Protein AF-A0A1H4DZR8-F1 (afdb_monomer)

Foldseek 3Di:
DVLVVLQVVLLVVDPQEAEDEQELQCLVPPVVNVVSLVVSLVVCLVQVVVVGHYDYDYDPDQDDPVPPDPVRSVVSVVSVLVSLLVSLQVHPDAHLAEEFEEDSSLVCNCCPRFVAPDWDFPAALDVPWTWTQGDPPTPHHRHIYIYHHHPDDHSNPSNSSVVVSSD

Organism: NCBI:txid81409

Structure (mmCIF, N/CA/C/O backbone):
data_AF-A0A1H4DZR8-F1
#
_entry.id   AF-A0A1H4DZR8-F1
#
loop_
_atom_site.group_PDB
_atom_site.id
_atom_site.type_symbol
_atom_site.label_atom_id
_atom_site.label_alt_id
_atom_site.label_comp_id
_atom_site.label_asym_id
_atom_site.label_entity_id
_atom_site.label_seq_id
_atom_site.pdbx_PDB_ins_code
_atom_site.Cartn_x
_atom_site.Cartn_y
_atom_site.Cartn_z
_atom_site.occupancy
_atom_site.B_iso_or_equiv
_atom_site.auth_seq_id
_atom_site.auth_comp_id
_atom_site.auth_asym_id
_atom_site.auth_atom_id
_atom_site.pdbx_PDB_model_num
ATOM 1 N N . THR A 1 1 ? 11.081 8.107 -2.363 1.00 75.25 1 THR A N 1
ATOM 2 C CA . THR A 1 1 ? 11.853 9.145 -1.637 1.00 75.25 1 THR A CA 1
ATOM 3 C C . THR A 1 1 ? 12.579 8.526 -0.455 1.00 75.25 1 THR A C 1
ATOM 5 O O . THR A 1 1 ? 12.153 7.467 0.006 1.00 75.25 1 THR A O 1
ATOM 8 N N . GLU A 1 2 ? 13.649 9.162 0.032 1.00 83.69 2 GLU A N 1
ATOM 9 C CA . GLU A 1 2 ? 14.404 8.733 1.225 1.00 83.69 2 GLU A CA 1
ATOM 10 C C . GLU A 1 2 ? 13.514 8.670 2.473 1.00 83.69 2 GLU A C 1
ATOM 12 O O . GLU A 1 2 ? 13.446 7.643 3.136 1.00 83.69 2 GLU A O 1
ATOM 17 N N . LYS A 1 3 ? 12.704 9.708 2.706 1.00 87.38 3 LYS A N 1
ATOM 18 C CA . LYS A 1 3 ? 11.730 9.745 3.807 1.00 87.38 3 LYS A CA 1
ATOM 19 C C . LYS A 1 3 ? 10.750 8.568 3.798 1.00 87.38 3 LYS A C 1
ATOM 21 O O . LYS A 1 3 ? 10.419 8.019 4.841 1.00 87.38 3 LYS A O 1
ATOM 26 N N . THR A 1 4 ? 10.311 8.145 2.609 1.00 85.62 4 THR A N 1
ATOM 27 C CA . THR A 1 4 ? 9.466 6.949 2.483 1.00 85.62 4 THR A CA 1
ATOM 28 C C . THR A 1 4 ? 10.231 5.677 2.849 1.00 85.62 4 THR A C 1
ATOM 30 O O . THR A 1 4 ? 9.618 4.807 3.449 1.00 85.62 4 THR A O 1
ATOM 33 N N . SER A 1 5 ? 11.537 5.566 2.544 1.00 87.75 5 SER A N 1
ATOM 34 C CA . SER A 1 5 ? 12.344 4.436 3.046 1.00 87.75 5 SER A CA 1
ATOM 35 C C . SER A 1 5 ? 12.3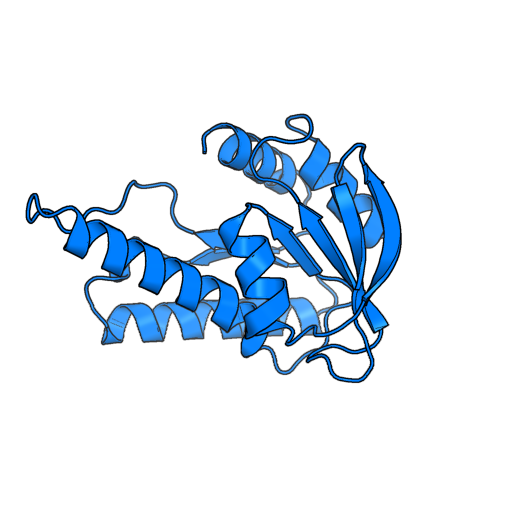27 4.415 4.563 1.00 87.75 5 SER A C 1
ATOM 37 O O . SER A 1 5 ? 11.888 3.436 5.142 1.00 87.75 5 SER A O 1
ATOM 39 N N . GLN A 1 6 ? 12.713 5.530 5.188 1.00 92.94 6 GLN A N 1
ATOM 40 C CA . GLN A 1 6 ? 12.841 5.632 6.642 1.00 92.94 6 GLN A CA 1
ATOM 41 C C . GLN A 1 6 ? 11.522 5.289 7.347 1.00 92.94 6 GLN A C 1
ATOM 43 O O . GLN A 1 6 ? 11.515 4.569 8.338 1.00 92.94 6 GLN A O 1
ATOM 48 N N . GLN A 1 7 ? 10.393 5.754 6.803 1.00 94.69 7 GLN A N 1
ATOM 49 C CA . GLN A 1 7 ? 9.070 5.450 7.348 1.00 94.69 7 GLN A CA 1
ATOM 50 C C . GLN A 1 7 ? 8.650 3.986 7.168 1.00 94.69 7 GLN A C 1
ATOM 52 O O . GLN A 1 7 ? 7.978 3.443 8.041 1.00 94.69 7 GLN A O 1
ATOM 57 N N . VAL A 1 8 ? 9.034 3.337 6.064 1.00 93.44 8 VAL A N 1
ATOM 58 C CA . VAL A 1 8 ? 8.803 1.895 5.864 1.00 93.44 8 VAL A CA 1
ATOM 59 C C . VAL A 1 8 ? 9.735 1.067 6.750 1.00 93.44 8 VAL A C 1
ATOM 61 O O . VAL A 1 8 ? 9.297 0.074 7.320 1.00 93.44 8 VAL A O 1
ATOM 64 N N . ASP A 1 9 ? 10.986 1.482 6.926 1.00 9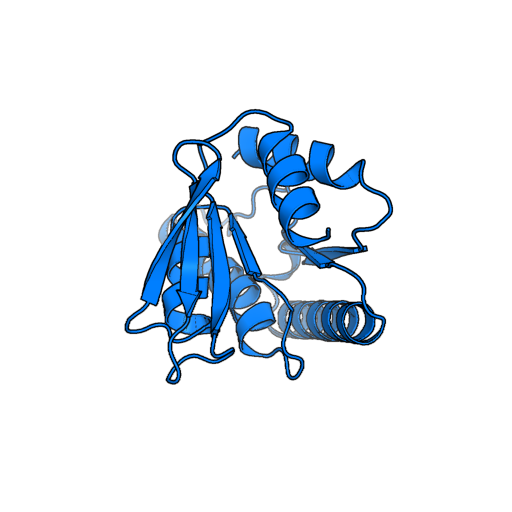4.75 9 ASP A N 1
ATOM 65 C CA . ASP A 1 9 ? 11.942 0.800 7.801 1.00 94.75 9 ASP A CA 1
ATOM 66 C C . ASP A 1 9 ? 11.495 0.874 9.267 1.00 94.75 9 ASP A C 1
ATOM 68 O O . ASP A 1 9 ? 11.484 -0.142 9.953 1.00 94.75 9 ASP A O 1
ATOM 72 N N . ALA A 1 10 ? 10.990 2.027 9.717 1.00 96.94 10 ALA A N 1
ATOM 73 C CA . ALA A 1 10 ? 10.363 2.143 11.033 1.00 96.94 10 ALA A CA 1
ATOM 74 C C . ALA A 1 10 ? 9.085 1.293 11.158 1.00 96.94 10 ALA A C 1
ATOM 76 O O . ALA A 1 10 ? 8.817 0.741 12.223 1.00 96.94 10 ALA A O 1
ATOM 77 N N . LEU A 1 11 ? 8.292 1.158 10.086 1.00 97.19 11 LEU A N 1
ATOM 78 C CA . LEU A 1 11 ? 7.114 0.281 10.065 1.00 97.19 11 LEU A CA 1
ATOM 79 C C . LEU A 1 11 ? 7.506 -1.194 10.253 1.00 97.19 11 LEU A C 1
ATOM 81 O O . LEU A 1 11 ? 6.792 -1.914 10.949 1.00 97.19 11 LEU A O 1
ATOM 85 N N . LYS A 1 12 ? 8.645 -1.629 9.689 1.00 96.31 12 LYS A N 1
ATOM 86 C CA . LYS A 1 12 ? 9.182 -3.001 9.818 1.00 96.31 12 LYS A CA 1
ATOM 87 C C . LYS A 1 12 ? 9.526 -3.405 11.247 1.00 96.31 12 LYS A C 1
ATOM 89 O O . LYS A 1 12 ? 9.599 -4.596 11.530 1.00 96.31 12 LYS A O 1
ATOM 94 N N . GLU A 1 13 ? 9.689 -2.446 12.154 1.00 96.06 13 GLU A N 1
ATOM 95 C CA . GLU A 1 13 ? 9.872 -2.731 13.579 1.00 96.06 13 GLU A CA 1
ATOM 96 C C . GLU A 1 13 ? 8.601 -3.301 14.238 1.00 96.06 13 GLU A C 1
ATOM 98 O O . GLU A 1 13 ? 8.683 -3.856 15.332 1.00 96.06 13 GLU A O 1
ATOM 103 N N . ASN A 1 14 ? 7.427 -3.188 13.599 1.00 95.75 14 ASN A N 1
ATOM 104 C CA . ASN A 1 14 ? 6.183 -3.744 14.123 1.00 95.75 14 ASN A CA 1
ATOM 105 C C . ASN A 1 14 ? 6.012 -5.224 13.703 1.00 95.75 14 ASN A C 1
ATOM 107 O O . ASN A 1 14 ? 5.767 -5.501 12.525 1.00 95.75 14 ASN A O 1
ATOM 111 N N . PRO A 1 15 ? 6.062 -6.188 14.646 1.00 94.62 15 PRO A N 1
ATOM 112 C CA . PRO A 1 15 ? 6.024 -7.620 14.331 1.00 94.62 15 PRO A CA 1
ATOM 113 C C . PRO A 1 15 ? 4.638 -8.125 13.903 1.00 94.62 15 PRO A C 1
ATOM 115 O O . PRO A 1 15 ? 4.500 -9.273 13.484 1.00 94.62 15 PRO A O 1
ATOM 118 N N . ASN A 1 16 ? 3.597 -7.296 14.025 1.00 95.06 16 ASN A N 1
ATOM 119 C CA . ASN A 1 16 ? 2.225 -7.659 13.673 1.00 95.06 16 ASN A CA 1
ATOM 120 C C . ASN A 1 16 ? 1.863 -7.308 12.222 1.00 95.06 16 ASN A C 1
ATOM 122 O O . ASN A 1 16 ? 0.718 -7.521 11.816 1.00 95.06 16 ASN A O 1
ATOM 126 N N . ILE A 1 17 ? 2.819 -6.785 11.449 1.00 97.81 17 ILE A N 1
ATOM 127 C CA . ILE A 1 17 ? 2.643 -6.429 10.041 1.00 97.81 17 ILE A CA 1
ATOM 128 C C . ILE A 1 17 ? 3.440 -7.403 9.176 1.00 97.81 17 ILE A C 1
ATOM 130 O O . ILE A 1 17 ? 4.642 -7.587 9.354 1.00 97.81 17 ILE A O 1
ATOM 134 N N . VAL A 1 18 ? 2.761 -8.026 8.216 1.00 98.12 18 VAL A N 1
ATOM 135 C CA . VAL A 1 18 ? 3.390 -8.860 7.191 1.00 98.12 18 VAL A CA 1
ATOM 136 C C . VAL A 1 18 ? 3.899 -7.958 6.074 1.00 98.12 18 VAL A C 1
ATOM 138 O O . VAL A 1 18 ? 3.161 -7.124 5.555 1.00 98.12 18 VAL A O 1
ATOM 141 N N . PHE A 1 19 ? 5.156 -8.134 5.684 1.00 97.88 19 PHE A N 1
ATOM 142 C CA . PHE A 1 19 ? 5.785 -7.347 4.629 1.00 97.88 19 PHE A CA 1
ATOM 143 C C . PHE A 1 19 ? 5.895 -8.163 3.350 1.00 97.88 19 PHE A C 1
ATOM 145 O O . PHE A 1 19 ? 6.465 -9.253 3.351 1.00 97.88 19 PHE A O 1
ATOM 152 N N . VAL A 1 20 ? 5.382 -7.605 2.258 1.00 97.94 20 VAL A N 1
ATOM 153 C CA . VAL A 1 20 ? 5.465 -8.197 0.923 1.00 97.94 20 VAL A CA 1
ATOM 154 C C . VAL A 1 20 ? 6.188 -7.203 0.025 1.00 97.94 20 VAL A C 1
ATOM 156 O O . VAL A 1 20 ? 5.693 -6.111 -0.242 1.00 97.94 20 VAL A O 1
ATOM 159 N N . GLU A 1 21 ? 7.390 -7.557 -0.413 1.00 97.12 21 GLU A N 1
ATOM 160 C CA . GLU A 1 21 ? 8.083 -6.784 -1.441 1.00 97.12 21 GLU A CA 1
ATOM 161 C C . GLU A 1 21 ? 7.570 -7.212 -2.820 1.00 97.12 21 GLU A C 1
ATOM 163 O O . GLU A 1 21 ? 7.466 -8.412 -3.079 1.00 97.12 21 GLU A O 1
ATOM 168 N N . LEU A 1 22 ? 7.237 -6.229 -3.660 1.00 97.19 22 LEU A N 1
ATOM 169 C CA . LEU A 1 22 ? 7.009 -6.367 -5.095 1.00 97.19 22 LEU A CA 1
ATOM 170 C C . LEU A 1 22 ? 8.334 -6.090 -5.809 1.00 97.19 22 LEU A C 1
ATOM 172 O O . LEU A 1 22 ? 8.813 -4.945 -5.787 1.00 97.19 22 LEU A O 1
ATOM 176 N N . ASP A 1 23 ? 8.907 -7.113 -6.444 1.00 96.12 23 ASP A N 1
ATOM 177 C CA . ASP A 1 23 ? 10.144 -6.977 -7.209 1.00 96.12 23 ASP A CA 1
ATOM 178 C C . ASP A 1 23 ? 9.924 -6.141 -8.479 1.00 96.12 23 ASP A C 1
ATOM 180 O O . ASP A 1 23 ? 9.527 -6.622 -9.543 1.00 96.12 23 ASP A O 1
ATOM 184 N N . ALA A 1 24 ? 10.198 -4.843 -8.363 1.00 94.50 24 ALA A N 1
ATOM 185 C CA . ALA A 1 24 ? 10.039 -3.893 -9.455 1.00 94.50 24 ALA A CA 1
ATOM 186 C C . ALA A 1 24 ? 11.142 -4.022 -10.516 1.00 94.50 24 ALA A C 1
ATOM 188 O O . ALA A 1 24 ? 11.011 -3.439 -11.592 1.00 94.50 24 ALA A O 1
ATOM 189 N N . THR A 1 25 ? 12.216 -4.778 -10.251 1.00 93.94 25 THR A N 1
ATOM 190 C CA . THR A 1 25 ? 13.284 -4.998 -11.240 1.00 93.94 25 THR A CA 1
ATOM 191 C C . THR A 1 25 ? 12.811 -5.844 -12.419 1.00 93.94 25 THR A C 1
ATOM 193 O O . THR A 1 25 ? 13.356 -5.728 -13.515 1.00 93.94 25 THR A O 1
ATOM 196 N N . LEU A 1 26 ? 11.742 -6.620 -12.226 1.00 94.62 26 LEU A N 1
ATOM 197 C CA . LEU A 1 26 ? 11.137 -7.458 -13.255 1.00 94.62 26 LEU A CA 1
ATOM 198 C C . LEU A 1 26 ? 10.277 -6.673 -14.252 1.00 94.62 26 LEU A C 1
ATOM 200 O O . LEU A 1 26 ? 9.864 -7.248 -15.249 1.00 94.62 26 LEU A O 1
ATOM 204 N N . VAL A 1 27 ? 10.023 -5.373 -14.039 1.00 94.00 27 VAL A N 1
ATOM 205 C CA . VAL A 1 27 ? 9.078 -4.576 -14.850 1.00 94.00 27 VAL A CA 1
ATOM 206 C C . VAL A 1 27 ? 9.356 -4.623 -16.360 1.00 94.00 27 VAL A C 1
ATOM 208 O O . VAL A 1 27 ? 8.430 -4.482 -17.157 1.00 94.00 27 VAL A O 1
ATOM 211 N N . ALA A 1 28 ? 10.605 -4.830 -16.785 1.00 90.75 28 ALA A N 1
ATOM 212 C CA . ALA A 1 28 ? 10.952 -4.935 -18.202 1.00 90.75 28 ALA A CA 1
ATOM 213 C C . ALA A 1 28 ? 10.406 -6.220 -18.858 1.00 90.75 28 ALA A C 1
ATOM 215 O O . ALA A 1 28 ? 10.026 -6.184 -20.027 1.00 90.75 28 ALA A O 1
ATOM 216 N N . ASP A 1 29 ? 10.303 -7.317 -18.104 1.00 94.12 29 ASP A N 1
ATOM 217 C CA . ASP A 1 29 ? 9.749 -8.597 -18.547 1.00 94.12 29 ASP A CA 1
ATOM 218 C C . ASP A 1 29 ? 8.278 -8.696 -18.125 1.00 94.12 29 ASP A C 1
ATOM 220 O O . ASP A 1 29 ? 7.941 -8.858 -16.954 1.00 94.12 29 ASP A O 1
ATOM 224 N N . GLU A 1 30 ? 7.373 -8.581 -19.096 1.00 92.81 30 GLU A N 1
ATOM 225 C CA . GLU A 1 30 ? 5.932 -8.594 -18.843 1.00 92.81 30 GLU A CA 1
ATOM 226 C C . GLU A 1 30 ? 5.447 -9.887 -18.173 1.00 92.81 30 GLU A C 1
ATOM 228 O O . GLU A 1 30 ? 4.625 -9.826 -17.256 1.00 92.81 30 GLU A O 1
ATOM 233 N N . ALA A 1 31 ? 5.968 -11.046 -18.586 1.00 96.88 31 ALA A N 1
ATOM 234 C CA . ALA A 1 31 ? 5.538 -12.330 -18.048 1.00 96.88 31 ALA A CA 1
ATOM 235 C C . ALA A 1 31 ? 6.054 -12.526 -16.618 1.00 96.88 31 ALA A C 1
ATOM 237 O O . ALA A 1 31 ? 5.283 -12.914 -15.736 1.00 96.88 31 ALA A O 1
ATOM 238 N N . ALA A 1 32 ? 7.330 -12.213 -16.374 1.00 97.44 32 ALA A N 1
ATOM 239 C CA . ALA A 1 32 ? 7.919 -12.302 -15.040 1.00 97.44 32 ALA A CA 1
ATOM 240 C C . ALA A 1 32 ? 7.266 -11.307 -14.070 1.00 97.44 32 ALA A C 1
ATOM 242 O O . ALA A 1 32 ? 6.915 -11.672 -12.948 1.00 97.44 32 ALA A O 1
ATOM 243 N N . PHE A 1 33 ? 7.023 -10.069 -14.511 1.00 97.19 33 PHE A N 1
ATOM 244 C CA . PHE A 1 33 ? 6.378 -9.059 -13.676 1.00 97.19 33 PHE A CA 1
ATOM 245 C C . PHE A 1 33 ? 4.929 -9.424 -13.343 1.00 97.19 33 PHE A C 1
ATOM 247 O O . PHE A 1 33 ? 4.496 -9.257 -12.205 1.00 97.19 33 PHE A O 1
ATOM 254 N N . ALA A 1 34 ? 4.176 -9.985 -14.295 1.00 97.44 34 ALA A N 1
ATOM 255 C CA . ALA A 1 34 ? 2.817 -10.457 -14.035 1.00 97.44 34 ALA A CA 1
ATOM 256 C C . ALA A 1 34 ? 2.783 -11.607 -13.011 1.00 97.44 34 ALA A C 1
ATOM 258 O O . ALA A 1 34 ? 1.906 -11.630 -12.143 1.00 97.44 34 ALA A O 1
ATOM 259 N N . GLN A 1 35 ? 3.737 -12.542 -13.083 1.00 98.31 35 GLN A N 1
ATOM 260 C CA . GLN A 1 35 ? 3.881 -13.608 -12.084 1.00 98.31 35 GLN A CA 1
ATOM 261 C C . GLN A 1 35 ? 4.199 -13.042 -10.700 1.00 98.31 35 GLN A C 1
ATOM 263 O O . GLN A 1 35 ? 3.597 -13.465 -9.715 1.00 98.31 35 GLN A O 1
ATOM 268 N N . GLU A 1 36 ? 5.080 -12.048 -10.631 1.00 98.38 36 GLU A N 1
ATOM 269 C CA . GLU A 1 36 ? 5.448 -11.390 -9.380 1.00 98.38 36 GLU A CA 1
ATOM 270 C C . GLU A 1 36 ? 4.267 -10.641 -8.744 1.00 98.38 36 GLU A C 1
ATOM 272 O O . GLU A 1 36 ? 3.999 -10.797 -7.553 1.00 98.38 36 GLU A O 1
ATOM 277 N N . VAL A 1 37 ? 3.473 -9.918 -9.542 1.00 98.25 37 VAL A N 1
ATOM 278 C CA . VAL A 1 37 ? 2.231 -9.288 -9.060 1.00 98.25 37 VAL A CA 1
ATOM 279 C C . VAL A 1 37 ? 1.251 -10.337 -8.522 1.00 98.25 37 VAL A C 1
ATOM 281 O O . VAL A 1 37 ? 0.633 -10.117 -7.482 1.00 98.25 37 VAL A O 1
ATOM 284 N N . ASN A 1 38 ? 1.112 -11.488 -9.188 1.00 98.44 38 ASN A N 1
ATOM 285 C CA . ASN A 1 38 ? 0.241 -12.567 -8.708 1.00 98.44 38 ASN A CA 1
ATOM 286 C C . ASN A 1 38 ? 0.746 -13.175 -7.395 1.00 98.44 38 ASN A C 1
ATOM 288 O O . ASN A 1 38 ? -0.050 -13.375 -6.481 1.00 98.44 38 ASN A O 1
ATOM 292 N N . ARG A 1 39 ? 2.059 -13.392 -7.262 1.00 98.56 39 ARG A N 1
ATOM 293 C CA . ARG A 1 39 ? 2.675 -13.854 -6.011 1.00 98.56 39 ARG A CA 1
ATOM 294 C C . ARG A 1 39 ? 2.395 -12.879 -4.866 1.00 98.56 39 ARG A C 1
ATOM 296 O O . ARG A 1 39 ? 2.016 -13.306 -3.777 1.00 98.56 39 ARG A O 1
ATOM 303 N N . CYS A 1 40 ? 2.567 -11.576 -5.100 1.00 98.62 40 CYS A N 1
ATOM 304 C CA . CYS A 1 40 ? 2.262 -10.552 -4.102 1.00 98.62 40 CYS A CA 1
ATOM 305 C C . CYS A 1 40 ? 0.782 -10.570 -3.701 1.00 98.62 40 CYS A C 1
ATOM 307 O O . CYS A 1 40 ? 0.502 -10.552 -2.504 1.00 98.62 40 CYS A O 1
ATOM 309 N N . LEU A 1 41 ? -0.129 -10.667 -4.678 1.00 98.56 41 LEU A N 1
ATOM 310 C CA . LEU A 1 41 ? -1.578 -10.750 -4.461 1.00 98.56 41 LEU A CA 1
ATOM 311 C C . LEU A 1 41 ? -1.964 -11.971 -3.605 1.00 98.56 41 LEU A C 1
ATOM 313 O O . LEU A 1 41 ? -2.731 -11.862 -2.651 1.00 98.56 41 LEU A O 1
ATOM 317 N N . GLU A 1 42 ? -1.411 -13.145 -3.906 1.00 98.44 42 GLU A N 1
ATOM 318 C CA . GLU A 1 42 ? -1.679 -14.365 -3.133 1.00 98.44 42 GLU A CA 1
ATOM 319 C C . GLU A 1 42 ? -1.215 -14.234 -1.674 1.00 98.44 42 GLU A C 1
ATOM 321 O O . GLU A 1 42 ? -1.932 -14.630 -0.751 1.00 98.44 42 GLU A O 1
ATOM 326 N N . LEU A 1 43 ? -0.038 -13.638 -1.454 1.00 98.50 43 LEU A N 1
ATOM 327 C CA . LEU A 1 43 ? 0.511 -13.420 -0.115 1.00 98.50 43 LEU A CA 1
ATOM 328 C C . LEU A 1 43 ? -0.287 -12.393 0.691 1.00 98.50 43 LEU A C 1
ATOM 330 O O . LEU A 1 43 ? -0.559 -12.636 1.871 1.00 98.50 43 LEU A O 1
ATOM 334 N N . GLU A 1 44 ? -0.668 -11.265 0.083 1.00 97.69 44 GLU A N 1
ATOM 335 C CA . GLU A 1 44 ? -1.478 -10.260 0.778 1.00 97.69 44 GLU A CA 1
ATOM 336 C C . GLU A 1 44 ? -2.853 -10.820 1.144 1.00 97.69 44 GLU A C 1
ATOM 338 O O . GLU A 1 44 ? -3.289 -10.668 2.285 1.00 97.69 44 GLU A O 1
ATOM 343 N N . GLU A 1 45 ? -3.507 -11.558 0.241 1.00 98.19 45 GLU A N 1
ATOM 344 C CA . GLU A 1 45 ? -4.808 -12.139 0.545 1.00 98.19 45 GLU A CA 1
ATOM 345 C C . GLU A 1 45 ? -4.722 -13.202 1.641 1.00 98.19 45 GLU A C 1
ATOM 347 O O . GLU A 1 45 ? -5.572 -13.236 2.533 1.00 98.19 45 GLU A O 1
ATOM 352 N N . ALA A 1 46 ? -3.714 -14.079 1.593 1.00 98.31 46 ALA A N 1
ATOM 353 C CA . ALA A 1 46 ? -3.521 -15.106 2.613 1.00 98.31 46 ALA A CA 1
ATOM 354 C C . ALA A 1 46 ? -3.335 -14.485 4.006 1.00 98.31 46 ALA A C 1
ATOM 356 O O . ALA A 1 46 ? -3.958 -14.930 4.973 1.00 98.31 46 ALA A O 1
ATOM 357 N N . ALA A 1 47 ? -2.532 -13.423 4.108 1.00 98.00 47 ALA A N 1
ATOM 358 C CA . ALA A 1 47 ? -2.295 -12.727 5.366 1.00 98.00 47 ALA A CA 1
ATOM 359 C C . ALA A 1 47 ? -3.536 -11.962 5.863 1.00 98.00 47 ALA A C 1
ATOM 361 O O . ALA A 1 47 ? -3.875 -12.068 7.044 1.00 98.00 47 ALA A O 1
ATOM 362 N N . ILE A 1 48 ? -4.270 -11.274 4.978 1.00 97.69 48 ILE A N 1
ATOM 363 C CA . ILE A 1 48 ? -5.518 -10.586 5.348 1.00 97.69 48 ILE A CA 1
ATOM 364 C C . ILE A 1 48 ? -6.565 -11.595 5.849 1.00 97.69 48 ILE A C 1
ATOM 366 O O . ILE A 1 48 ? -7.182 -11.366 6.889 1.00 97.69 48 ILE A O 1
ATOM 370 N N . ARG A 1 49 ? -6.729 -12.753 5.184 1.00 97.75 49 ARG A N 1
ATOM 371 C CA . ARG A 1 49 ? -7.639 -13.827 5.648 1.00 97.75 49 ARG A CA 1
ATOM 372 C C . ARG A 1 49 ? -7.245 -14.388 7.013 1.00 97.75 49 ARG A C 1
ATOM 374 O O . ARG A 1 49 ? -8.117 -14.794 7.775 1.00 97.75 49 ARG A O 1
ATOM 381 N N . ALA A 1 50 ? -5.953 -14.387 7.333 1.00 97.06 50 ALA A N 1
ATOM 382 C CA . ALA A 1 50 ? -5.436 -14.782 8.640 1.00 97.06 50 ALA A CA 1
ATOM 383 C C . ALA A 1 50 ? -5.577 -13.684 9.718 1.00 97.06 50 ALA A C 1
ATOM 385 O O . ALA A 1 50 ? -5.057 -13.846 10.824 1.00 97.06 50 ALA A O 1
ATOM 386 N N . GLY A 1 51 ? -6.248 -12.565 9.414 1.00 95.94 51 GLY A N 1
ATOM 387 C CA . GLY A 1 51 ? -6.445 -11.451 10.343 1.00 95.94 51 GLY A CA 1
ATOM 388 C C . GLY A 1 51 ? -5.179 -10.629 10.588 1.00 95.94 51 GLY A C 1
ATOM 389 O O . GLY A 1 51 ? -5.025 -10.049 11.662 1.00 95.94 51 GLY A O 1
ATOM 390 N N . LYS A 1 52 ? -4.239 -10.614 9.635 1.00 97.06 52 LYS A N 1
ATOM 391 C CA . LYS A 1 52 ? -2.991 -9.844 9.723 1.00 97.06 52 LYS A CA 1
ATOM 392 C C . LYS A 1 52 ? -3.049 -8.589 8.860 1.00 97.06 52 LYS A C 1
ATOM 394 O O . LYS A 1 52 ? -3.613 -8.592 7.769 1.00 97.06 52 LYS A O 1
ATOM 399 N N . THR A 1 53 ? -2.390 -7.535 9.331 1.00 98.06 53 THR A N 1
ATOM 400 C CA . THR A 1 53 ? -2.102 -6.345 8.524 1.00 98.06 53 THR A CA 1
ATOM 401 C C . THR A 1 53 ? -0.966 -6.652 7.554 1.00 98.06 53 THR A C 1
ATOM 403 O O . THR A 1 53 ? 0.018 -7.287 7.937 1.00 98.06 53 THR A O 1
ATOM 406 N N . VAL A 1 54 ? -1.075 -6.175 6.314 1.00 98.12 54 VAL A N 1
ATOM 407 C CA . VAL A 1 54 ? -0.059 -6.361 5.270 1.00 98.12 54 VAL A CA 1
ATOM 408 C C . VAL A 1 54 ? 0.436 -5.007 4.779 1.00 98.12 54 VAL A C 1
ATOM 410 O O . VAL A 1 54 ? -0.358 -4.099 4.540 1.00 98.12 54 VAL A O 1
ATOM 413 N N . CYS A 1 55 ? 1.748 -4.875 4.604 1.00 97.88 55 CYS A N 1
ATOM 414 C CA . CYS A 1 55 ? 2.373 -3.760 3.910 1.00 97.88 55 CYS A CA 1
ATOM 415 C C . CYS A 1 55 ? 3.044 -4.272 2.634 1.00 97.88 55 CYS A C 1
ATOM 417 O O . CYS A 1 55 ? 4.028 -5.015 2.697 1.00 97.88 55 CYS A O 1
ATOM 419 N N . VAL A 1 56 ? 2.521 -3.845 1.483 1.00 97.00 56 VAL A N 1
ATOM 420 C CA . VAL A 1 56 ? 3.156 -4.078 0.185 1.00 97.00 56 VAL A CA 1
ATOM 421 C C . VAL A 1 56 ? 3.996 -2.866 -0.203 1.00 97.00 56 VAL A C 1
ATOM 423 O O . VAL A 1 56 ? 3.538 -1.725 -0.105 1.00 97.00 56 VAL A O 1
ATOM 426 N N . TYR A 1 57 ? 5.231 -3.099 -0.638 1.00 94.81 57 TYR A N 1
ATOM 427 C CA . TYR A 1 57 ? 6.151 -2.049 -1.073 1.00 94.81 57 TYR A CA 1
ATOM 428 C C . TYR A 1 57 ? 6.996 -2.521 -2.254 1.00 94.81 57 TYR A C 1
ATOM 430 O O . TYR A 1 57 ? 7.218 -3.711 -2.433 1.00 94.81 57 TYR A O 1
ATOM 438 N N . THR A 1 58 ? 7.472 -1.587 -3.073 1.00 93.50 58 THR A N 1
ATOM 439 C CA . THR A 1 58 ? 8.328 -1.904 -4.222 1.00 93.50 58 THR A CA 1
ATOM 440 C C . THR A 1 58 ? 9.796 -1.977 -3.824 1.00 93.50 58 THR A C 1
ATOM 442 O O . THR A 1 58 ? 10.224 -1.317 -2.867 1.00 93.50 58 THR A O 1
ATOM 445 N N . THR A 1 59 ? 10.594 -2.660 -4.644 1.00 91.12 59 THR A N 1
ATOM 446 C CA . THR A 1 59 ? 12.059 -2.617 -4.568 1.00 91.12 59 THR A CA 1
ATOM 447 C C . THR A 1 59 ? 12.596 -1.191 -4.493 1.00 91.12 59 THR A C 1
ATOM 449 O O . THR A 1 59 ? 12.091 -0.266 -5.134 1.00 91.12 59 THR A O 1
ATOM 452 N N . ARG A 1 60 ? 13.647 -0.999 -3.689 1.00 82.12 60 ARG A N 1
ATOM 453 C CA . ARG A 1 60 ? 14.264 0.318 -3.447 1.00 82.12 60 ARG A CA 1
ATOM 454 C C . ARG A 1 60 ? 15.264 0.758 -4.515 1.00 82.12 60 ARG A C 1
ATOM 456 O O . ARG A 1 60 ? 15.706 1.906 -4.474 1.00 82.12 60 ARG A O 1
ATOM 463 N N . LYS A 1 61 ? 15.625 -0.127 -5.445 1.00 79.00 61 LYS A N 1
ATOM 464 C CA . LYS A 1 61 ? 16.529 0.176 -6.557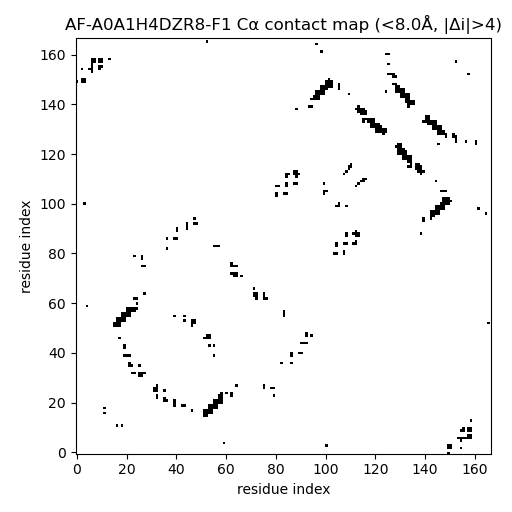 1.00 79.00 61 LYS A CA 1
ATOM 465 C C . LYS A 1 61 ? 15.841 1.145 -7.521 1.00 79.00 61 LYS A C 1
ATOM 467 O O . LYS A 1 61 ? 14.675 0.957 -7.854 1.00 79.00 61 LYS A O 1
ATOM 472 N N . LEU A 1 62 ? 16.564 2.174 -7.961 1.00 77.88 62 LEU A N 1
ATOM 473 C CA . LEU A 1 62 ? 16.097 3.023 -9.054 1.00 77.88 62 LEU A CA 1
ATOM 474 C C . LEU A 1 62 ? 15.995 2.161 -10.316 1.00 77.88 62 LEU A C 1
ATOM 476 O O . LEU A 1 62 ? 16.979 1.528 -10.699 1.00 77.88 62 LEU A O 1
ATOM 480 N N . ILE A 1 63 ? 14.807 2.117 -10.911 1.00 82.75 63 ILE A N 1
ATOM 481 C CA . ILE A 1 63 ? 14.553 1.383 -12.147 1.00 82.75 63 ILE A CA 1
ATOM 482 C C . ILE A 1 63 ? 14.545 2.387 -13.294 1.00 82.75 63 ILE A C 1
ATOM 484 O O . ILE A 1 63 ? 13.745 3.322 -13.288 1.00 82.75 63 ILE A O 1
ATOM 488 N N . THR A 1 64 ? 15.448 2.183 -14.243 1.00 79.75 64 THR A N 1
ATOM 489 C CA . THR A 1 64 ? 15.572 2.938 -15.490 1.00 79.75 64 THR A CA 1
ATOM 490 C C . THR A 1 64 ? 15.436 1.973 -16.659 1.00 79.75 64 THR A C 1
ATOM 492 O O . THR A 1 64 ? 15.713 0.782 -16.525 1.00 79.75 64 THR A O 1
ATOM 495 N N . ALA A 1 65 ? 14.993 2.475 -17.805 1.00 79.94 65 ALA A N 1
ATOM 496 C CA . ALA A 1 65 ? 14.918 1.705 -19.041 1.00 79.94 65 ALA A CA 1
ATOM 497 C C . ALA A 1 65 ? 16.299 1.482 -19.678 1.00 79.94 65 ALA A C 1
ATOM 499 O O . ALA A 1 65 ? 16.418 0.715 -20.628 1.00 79.94 65 ALA A O 1
ATOM 500 N N . ASP A 1 66 ? 17.333 2.163 -19.171 1.00 80.19 66 ASP A N 1
ATOM 501 C CA . ASP A 1 66 ? 18.711 2.137 -19.672 1.00 80.19 66 ASP A CA 1
ATOM 502 C C . ASP A 1 66 ? 18.836 2.525 -21.164 1.00 80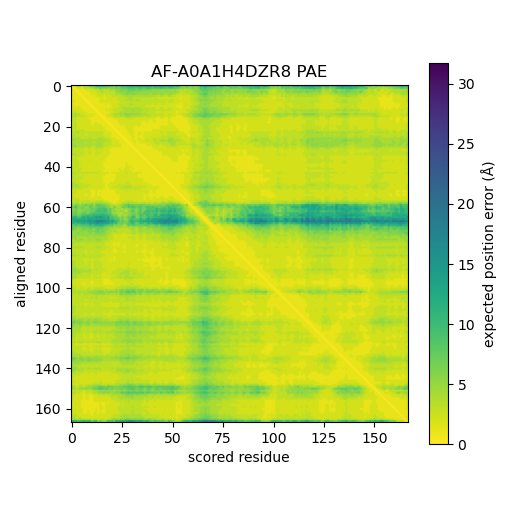.19 66 ASP A C 1
ATOM 504 O O . ASP A 1 66 ? 19.861 2.285 -21.800 1.00 80.19 66 ASP A O 1
ATOM 508 N N . THR A 1 67 ? 17.813 3.190 -21.717 1.00 77.88 67 THR A N 1
ATOM 509 C CA . THR A 1 67 ? 17.771 3.702 -23.099 1.00 77.88 67 THR A CA 1
ATOM 510 C C . THR A 1 67 ? 18.258 5.148 -23.216 1.00 77.88 67 THR A C 1
ATOM 512 O O . THR A 1 67 ? 18.573 5.614 -24.309 1.00 77.88 67 THR A O 1
ATOM 515 N N . GLY A 1 68 ? 18.332 5.871 -22.092 1.00 78.06 68 GLY A N 1
ATOM 516 C CA . GLY A 1 68 ? 18.578 7.316 -22.061 1.00 78.06 68 GLY A CA 1
ATOM 517 C C . GLY A 1 68 ? 17.357 8.163 -22.442 1.00 78.06 68 GLY A C 1
ATOM 518 O O . GLY A 1 68 ? 17.449 9.393 -22.417 1.00 78.06 68 GLY A O 1
ATOM 519 N N . ASP A 1 69 ? 16.223 7.527 -22.759 1.00 86.38 69 ASP A N 1
ATOM 520 C CA . ASP A 1 69 ? 14.957 8.187 -23.059 1.00 86.38 69 ASP A CA 1
ATOM 521 C C . ASP A 1 69 ? 14.103 8.338 -21.791 1.00 86.38 69 ASP A C 1
ATOM 523 O O . ASP A 1 69 ? 13.773 7.376 -21.096 1.00 86.38 69 ASP A O 1
ATOM 527 N N . LYS A 1 70 ? 13.702 9.579 -21.504 1.00 86.38 70 LYS A N 1
ATOM 528 C CA . LYS A 1 70 ? 12.837 9.898 -20.363 1.00 86.38 70 LYS A CA 1
ATOM 529 C C . LYS A 1 70 ? 11.423 9.343 -20.527 1.00 86.38 70 LYS A C 1
ATOM 531 O O . LYS A 1 70 ? 10.740 9.149 -19.522 1.00 86.38 70 LYS A O 1
ATOM 536 N N . GLU A 1 71 ? 10.962 9.136 -21.759 1.00 88.19 71 GLU A N 1
ATOM 537 C CA . GLU A 1 71 ? 9.638 8.574 -22.022 1.00 88.19 71 GLU A CA 1
ATOM 538 C C . GLU A 1 71 ? 9.575 7.095 -21.619 1.00 88.19 71 GLU A C 1
ATOM 540 O O . GLU A 1 71 ? 8.602 6.670 -20.992 1.00 88.19 71 GLU A O 1
ATOM 545 N N . ASP A 1 72 ? 10.640 6.333 -21.871 1.00 86.62 72 ASP A N 1
ATOM 546 C CA . ASP A 1 72 ? 10.726 4.929 -21.461 1.00 86.62 72 ASP A CA 1
ATOM 547 C C . ASP A 1 72 ? 10.777 4.781 -19.932 1.00 86.62 72 ASP A C 1
ATOM 549 O O . ASP A 1 72 ? 10.037 3.973 -19.360 1.00 86.62 72 ASP A O 1
ATOM 553 N N . ASP A 1 73 ? 11.571 5.610 -19.246 1.00 86.06 73 ASP A N 1
ATOM 554 C CA . ASP A 1 73 ? 11.620 5.654 -17.775 1.00 86.06 73 ASP A CA 1
ATOM 555 C C . ASP A 1 73 ? 10.245 5.979 -17.165 1.00 86.06 73 ASP A C 1
ATOM 557 O O . ASP A 1 73 ? 9.818 5.388 -16.160 1.00 86.06 73 ASP A O 1
ATOM 561 N N . LEU A 1 74 ? 9.516 6.911 -17.789 1.00 87.19 74 LEU A N 1
ATOM 562 C CA . LEU A 1 74 ? 8.159 7.256 -17.382 1.00 87.19 74 LEU A CA 1
ATOM 563 C C . LEU A 1 74 ? 7.204 6.076 -17.591 1.00 87.19 74 LEU A C 1
ATOM 565 O O . LEU A 1 74 ? 6.416 5.771 -16.694 1.00 87.19 74 LEU A O 1
ATOM 569 N N . ARG A 1 75 ? 7.291 5.374 -18.728 1.00 89.69 75 ARG A N 1
ATOM 570 C CA . ARG A 1 75 ? 6.474 4.180 -18.999 1.00 89.69 75 ARG A CA 1
ATOM 571 C C . ARG A 1 75 ? 6.709 3.080 -17.968 1.00 89.69 75 ARG A C 1
ATOM 573 O O . ARG A 1 75 ? 5.737 2.486 -17.502 1.00 89.69 75 ARG A O 1
ATOM 580 N N . LEU A 1 76 ? 7.958 2.821 -17.578 1.00 89.88 76 LEU A N 1
ATOM 581 C CA . LEU A 1 76 ? 8.261 1.856 -16.513 1.00 89.88 76 LEU A CA 1
ATOM 582 C C . LEU A 1 76 ? 7.668 2.294 -15.171 1.00 89.88 76 LEU A C 1
ATOM 584 O O . LEU A 1 76 ? 7.025 1.496 -14.491 1.00 89.88 76 LEU A O 1
ATOM 588 N N . SER A 1 77 ? 7.809 3.574 -14.824 1.00 87.75 77 SER A N 1
ATOM 589 C CA . SER A 1 77 ? 7.248 4.132 -13.588 1.00 87.75 77 SER A CA 1
ATOM 590 C C . SER A 1 77 ? 5.722 4.002 -13.529 1.00 87.75 77 SER A C 1
ATOM 592 O O . SER A 1 77 ? 5.171 3.636 -12.489 1.00 87.75 77 SER A O 1
ATOM 594 N N . VAL A 1 78 ? 5.034 4.246 -14.651 1.00 90.50 78 VAL A N 1
ATOM 595 C CA . VAL A 1 78 ? 3.580 4.050 -14.774 1.00 90.50 78 VAL A CA 1
ATOM 596 C C . VAL A 1 78 ? 3.214 2.576 -14.609 1.00 90.50 78 VAL A C 1
ATOM 598 O O . VAL A 1 78 ? 2.331 2.274 -13.813 1.00 90.50 78 VAL A O 1
ATOM 601 N N . ARG A 1 79 ? 3.936 1.650 -15.258 1.00 93.00 79 ARG A N 1
ATOM 602 C CA . ARG A 1 79 ? 3.700 0.200 -15.110 1.00 93.00 79 ARG A CA 1
ATOM 603 C C . ARG A 1 79 ? 3.856 -0.274 -13.665 1.00 93.00 79 ARG A C 1
ATOM 605 O O . ARG A 1 79 ? 3.058 -1.086 -13.206 1.00 93.00 79 ARG A O 1
ATOM 612 N N . ILE A 1 80 ? 4.844 0.246 -12.935 1.00 92.75 80 ILE A N 1
ATOM 613 C CA . ILE A 1 80 ? 5.032 -0.065 -11.510 1.00 92.75 80 ILE A CA 1
ATOM 614 C C . ILE A 1 80 ? 3.873 0.500 -10.677 1.00 92.75 80 ILE A C 1
ATOM 616 O O . ILE A 1 80 ? 3.337 -0.205 -9.824 1.00 92.75 80 ILE A O 1
ATOM 620 N N . SER A 1 81 ? 3.453 1.745 -10.931 1.00 91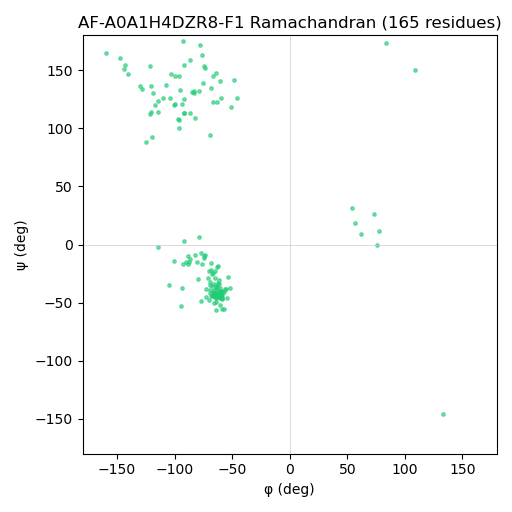.25 81 SER A N 1
ATOM 621 C CA . SER A 1 81 ? 2.299 2.354 -10.246 1.00 91.25 81 SER A CA 1
ATOM 622 C C . SER A 1 81 ? 1.017 1.554 -10.486 1.00 91.25 81 SER A C 1
ATOM 624 O O . SER A 1 81 ? 0.286 1.247 -9.541 1.00 91.25 81 SER A O 1
ATOM 626 N N . ASP A 1 82 ? 0.783 1.152 -11.737 1.00 94.44 82 ASP A N 1
ATOM 627 C CA . ASP A 1 82 ? -0.367 0.347 -12.134 1.00 94.44 82 ASP A CA 1
ATOM 628 C C . ASP A 1 82 ? -0.333 -1.045 -11.487 1.00 94.44 82 ASP A C 1
ATOM 630 O O . ASP A 1 82 ? -1.371 -1.536 -11.045 1.00 94.44 82 ASP A O 1
ATOM 634 N N . ALA A 1 83 ? 0.846 -1.657 -11.345 1.00 95.44 83 ALA A N 1
ATOM 635 C CA . ALA A 1 83 ? 0.997 -2.912 -10.616 1.00 95.44 83 ALA A CA 1
ATOM 636 C C . ALA A 1 83 ? 0.644 -2.758 -9.130 1.00 95.44 83 ALA A C 1
ATOM 638 O O . ALA A 1 83 ? -0.181 -3.520 -8.624 1.00 95.44 83 ALA A O 1
ATOM 639 N N . VAL A 1 84 ? 1.188 -1.743 -8.448 1.00 94.19 84 VAL A N 1
ATOM 640 C CA . VAL A 1 84 ? 0.919 -1.490 -7.020 1.00 94.19 84 VAL A CA 1
ATOM 641 C C . VAL A 1 84 ? -0.5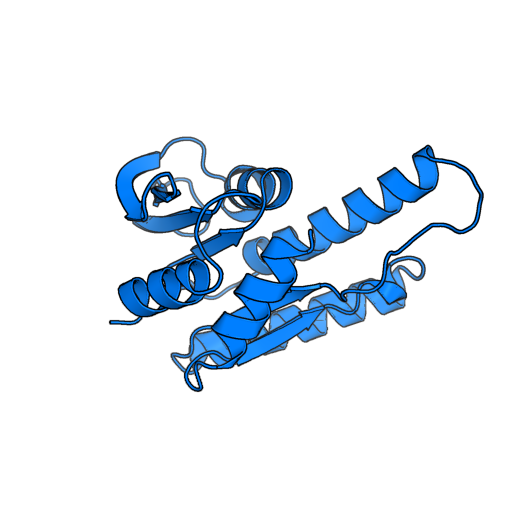64 -1.230 -6.763 1.00 94.19 84 VAL A C 1
ATOM 643 O O . VAL A 1 84 ? -1.134 -1.818 -5.846 1.00 94.19 84 VAL A O 1
ATOM 646 N N . GLN A 1 85 ? -1.221 -0.388 -7.569 1.00 95.00 85 GLN A N 1
ATOM 647 C CA . GLN A 1 85 ? -2.663 -0.171 -7.404 1.00 95.00 85 GLN A CA 1
ATOM 648 C C . GLN A 1 85 ? -3.460 -1.443 -7.722 1.00 95.00 85 GLN A C 1
ATOM 650 O O . GLN A 1 85 ? -4.460 -1.710 -7.055 1.00 95.00 85 GLN A O 1
ATOM 655 N N . SER A 1 86 ? -3.005 -2.259 -8.686 1.00 97.06 86 SER A N 1
ATOM 656 C CA . SER A 1 86 ? -3.718 -3.478 -9.072 1.00 97.06 86 SER A CA 1
ATOM 657 C C . SER A 1 86 ? -3.764 -4.508 -7.952 1.00 97.06 86 SER A C 1
ATOM 659 O O . SER A 1 86 ? -4.745 -5.235 -7.887 1.00 97.06 86 SER A O 1
ATOM 661 N N . LEU A 1 87 ? -2.772 -4.543 -7.055 1.00 97.69 87 LEU A N 1
ATOM 662 C CA . LEU A 1 87 ? -2.799 -5.402 -5.868 1.00 97.69 87 LEU A CA 1
ATOM 663 C C . LEU A 1 87 ? -4.047 -5.090 -5.034 1.00 97.69 87 LEU A C 1
ATOM 665 O O . LEU A 1 87 ? -4.957 -5.910 -4.932 1.00 97.69 87 LEU A O 1
ATOM 669 N N . VAL A 1 88 ? -4.216 -3.820 -4.647 1.00 97.25 88 VAL A N 1
ATOM 670 C CA . VAL A 1 88 ? -5.421 -3.353 -3.942 1.00 97.25 88 VAL A CA 1
ATOM 671 C C . VAL A 1 88 ? -6.691 -3.577 -4.767 1.00 97.25 88 VAL A C 1
ATOM 673 O O . VAL A 1 88 ? -7.709 -4.004 -4.228 1.00 97.25 88 VAL A O 1
ATOM 676 N N . GLY A 1 89 ? -6.654 -3.297 -6.072 1.00 97.25 89 GLY A N 1
ATOM 677 C CA . GLY A 1 89 ? -7.804 -3.405 -6.973 1.00 97.25 89 GLY A CA 1
ATOM 678 C C . GLY A 1 89 ? -8.250 -4.843 -7.258 1.00 97.25 89 GLY A C 1
ATOM 679 O O . GLY A 1 89 ? -9.418 -5.068 -7.584 1.00 97.25 89 GLY A O 1
ATOM 680 N N . ARG A 1 90 ? -7.360 -5.828 -7.101 1.00 97.94 90 ARG A N 1
ATOM 681 C CA . ARG A 1 90 ? -7.611 -7.250 -7.387 1.00 97.94 90 ARG A CA 1
ATOM 682 C C . ARG A 1 90 ? -7.905 -8.082 -6.146 1.00 97.94 90 ARG A C 1
ATOM 684 O O . ARG A 1 90 ? -8.453 -9.167 -6.310 1.00 97.94 90 ARG A O 1
ATOM 691 N N . LEU A 1 91 ? -7.639 -7.563 -4.946 1.00 97.94 91 LEU A N 1
ATOM 692 C CA . LEU A 1 91 ? -8.061 -8.178 -3.685 1.00 97.94 91 LEU A CA 1
ATOM 693 C C . LEU A 1 91 ? -9.533 -8.624 -3.742 1.00 97.94 91 LEU A C 1
ATOM 695 O O . LEU A 1 91 ? -10.434 -7.828 -4.039 1.00 97.94 91 LEU A O 1
ATOM 699 N N . SER A 1 92 ? -9.771 -9.896 -3.433 1.00 96.94 92 SER A N 1
ATOM 700 C CA . SER A 1 92 ? -11.107 -10.475 -3.238 1.00 96.94 92 SER A CA 1
ATOM 701 C C . SER A 1 92 ? -11.599 -10.348 -1.794 1.00 96.94 92 SER A C 1
ATOM 703 O O . SER A 1 92 ? -12.791 -10.482 -1.523 1.00 96.94 92 SER A O 1
ATOM 705 N N . VAL A 1 93 ? -10.684 -10.077 -0.864 1.00 96.50 93 VAL A N 1
ATOM 706 C CA . VAL A 1 93 ? -10.962 -9.872 0.558 1.00 96.50 93 VAL A CA 1
ATOM 707 C C . VAL A 1 93 ? -11.084 -8.391 0.876 1.00 96.50 93 VAL A C 1
ATOM 709 O O . VAL A 1 93 ? -10.387 -7.563 0.293 1.00 96.50 93 VAL A O 1
ATOM 712 N N . VAL A 1 94 ? -11.971 -8.058 1.810 1.00 96.19 94 VAL A N 1
ATOM 713 C CA . VAL A 1 94 ? -12.174 -6.678 2.259 1.00 96.19 94 VAL A CA 1
ATOM 714 C C . VAL A 1 94 ? -11.262 -6.419 3.461 1.00 96.19 94 VAL A C 1
ATOM 716 O O . VAL A 1 94 ? -11.471 -7.040 4.505 1.00 96.19 94 VAL A O 1
ATOM 719 N N . PRO A 1 95 ? -10.251 -5.539 3.350 1.00 97.12 95 PRO A N 1
ATOM 720 C CA . PRO A 1 95 ? -9.434 -5.161 4.494 1.00 97.12 95 PRO A CA 1
ATOM 721 C C . PRO A 1 95 ? -10.206 -4.217 5.430 1.00 97.12 95 PRO A C 1
ATOM 723 O O . PRO A 1 95 ? -11.074 -3.457 4.995 1.00 97.12 95 PRO A O 1
ATOM 726 N N . SER A 1 96 ? -9.848 -4.212 6.717 1.00 97.00 96 SER A N 1
ATOM 727 C CA . SER A 1 96 ? -10.447 -3.302 7.709 1.00 97.00 96 SER A CA 1
ATOM 728 C C . SER A 1 96 ? -10.101 -1.832 7.462 1.00 97.00 96 SER A C 1
ATOM 730 O O . SER A 1 96 ? -10.837 -0.954 7.897 1.00 97.00 96 SER A O 1
ATOM 732 N N . PHE A 1 97 ? -8.987 -1.558 6.781 1.00 98.25 97 PHE A N 1
ATOM 733 C CA . PHE A 1 97 ? -8.547 -0.226 6.374 1.00 98.25 97 PHE A CA 1
ATOM 734 C C . PHE A 1 97 ? -7.546 -0.327 5.216 1.00 98.25 97 PHE A C 1
ATOM 736 O O . PHE A 1 97 ? -6.968 -1.384 4.968 1.00 98.25 97 PHE A O 1
ATOM 743 N N . VAL A 1 98 ? -7.295 0.791 4.535 1.00 98.31 98 VAL A N 1
ATOM 744 C CA . VAL A 1 98 ? -6.240 0.923 3.519 1.00 98.31 98 VAL A CA 1
ATOM 745 C C . VAL A 1 98 ? -5.389 2.150 3.840 1.00 98.31 98 VAL A C 1
ATOM 747 O O . VAL A 1 98 ? -5.929 3.221 4.103 1.00 98.31 98 VAL A O 1
ATOM 750 N N . ILE A 1 99 ? -4.060 2.023 3.785 1.00 98.25 99 ILE A N 1
ATOM 751 C CA . ILE A 1 99 ? -3.130 3.161 3.819 1.00 98.25 99 ILE A CA 1
ATOM 752 C C . ILE A 1 99 ? -2.368 3.180 2.499 1.00 98.25 99 ILE A C 1
ATOM 754 O O . ILE A 1 99 ? -1.645 2.235 2.194 1.00 98.25 99 ILE A O 1
ATOM 758 N N . ALA A 1 100 ? -2.485 4.266 1.737 1.00 96.75 100 ALA A N 1
ATOM 759 C CA . ALA A 1 100 ? -1.619 4.504 0.587 1.00 96.75 100 ALA A CA 1
ATOM 760 C C . ALA A 1 100 ? -0.640 5.627 0.912 1.00 96.75 100 ALA A C 1
ATOM 762 O O . ALA A 1 100 ? -1.018 6.639 1.502 1.00 96.75 100 ALA A O 1
ATOM 763 N N . LYS A 1 101 ? 0.628 5.447 0.528 1.00 93.94 101 LYS A N 1
ATOM 764 C CA . LYS A 1 101 ? 1.676 6.440 0.750 1.00 93.94 101 LYS A CA 1
ATOM 765 C C . LYS A 1 101 ? 2.277 6.938 -0.554 1.00 93.94 101 LYS A C 1
ATOM 767 O O . LYS A 1 101 ? 2.736 6.156 -1.375 1.00 93.94 101 LYS A O 1
ATOM 772 N N . GLY A 1 102 ? 2.352 8.260 -0.686 1.00 90.75 102 GLY A N 1
ATOM 773 C CA . GLY A 1 102 ? 2.840 8.949 -1.881 1.00 90.75 102 GLY A CA 1
ATOM 774 C C . GLY A 1 102 ? 1.704 9.635 -2.636 1.00 90.75 102 GLY A C 1
ATOM 775 O O . GLY A 1 102 ? 0.562 9.195 -2.573 1.00 90.75 102 GLY A O 1
ATOM 776 N N . GLY A 1 103 ? 2.008 10.737 -3.330 1.00 87.62 103 GLY A N 1
ATOM 777 C CA . GLY A 1 103 ? 0.984 11.552 -3.997 1.00 87.62 103 GLY A CA 1
ATOM 778 C C . GLY A 1 103 ? 0.256 10.796 -5.111 1.00 87.62 103 GLY A C 1
ATOM 779 O O . GLY A 1 103 ? -0.959 10.641 -5.053 1.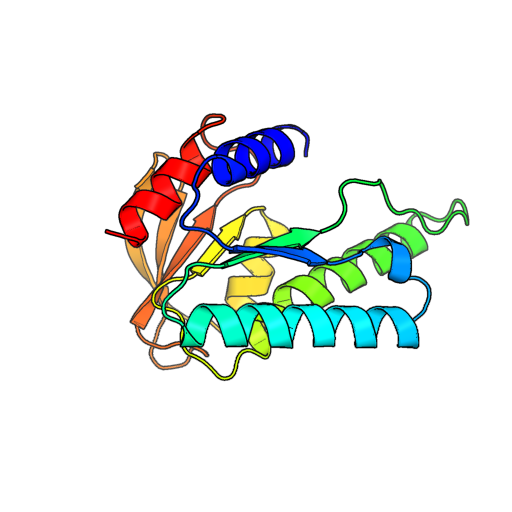00 87.62 103 GLY A O 1
ATOM 780 N N . ILE A 1 104 ? 1.014 10.273 -6.080 1.00 89.38 104 ILE A N 1
ATOM 781 C CA . ILE A 1 104 ? 0.465 9.508 -7.212 1.00 89.38 104 ILE A CA 1
ATOM 782 C C . ILE A 1 104 ? -0.162 8.207 -6.714 1.00 89.38 104 ILE A C 1
ATOM 784 O O . ILE A 1 104 ? -1.331 7.964 -6.978 1.00 89.38 104 ILE A O 1
ATOM 788 N N . THR A 1 105 ? 0.565 7.429 -5.907 1.00 91.94 105 THR A N 1
ATOM 789 C CA . THR A 1 105 ? 0.075 6.158 -5.356 1.00 91.94 105 THR A CA 1
ATOM 790 C C . THR A 1 105 ? -1.253 6.323 -4.622 1.00 91.94 105 THR A C 1
ATOM 792 O O . THR A 1 105 ? -2.178 5.559 -4.866 1.00 91.94 105 THR A O 1
ATOM 795 N N . SER A 1 106 ? -1.395 7.339 -3.763 1.00 94.00 106 SER A N 1
ATOM 796 C CA . SER A 1 106 ? -2.658 7.551 -3.041 1.00 94.00 106 SER A CA 1
ATOM 797 C C . SER A 1 106 ? -3.786 8.050 -3.949 1.00 94.00 106 SER A C 1
ATOM 799 O O . SER A 1 106 ? -4.961 7.780 -3.700 1.00 94.00 106 SER A O 1
ATOM 801 N N . SER A 1 107 ? -3.460 8.773 -5.019 1.00 94.31 107 SER A N 1
ATOM 802 C CA . SER A 1 107 ? -4.460 9.167 -6.012 1.00 94.31 107 SER A CA 1
ATOM 803 C C . SER A 1 107 ? -4.948 7.958 -6.813 1.00 94.31 107 SER A C 1
ATOM 805 O O . SER A 1 107 ? -6.156 7.738 -6.909 1.00 94.31 107 SER A O 1
ATOM 807 N N . ASP A 1 108 ? -4.027 7.131 -7.307 1.00 95.38 108 ASP A N 1
ATOM 808 C CA . ASP A 1 108 ? -4.323 5.940 -8.104 1.00 95.38 108 ASP A CA 1
ATOM 809 C C . ASP A 1 108 ? -5.048 4.870 -7.284 1.00 95.38 108 ASP A C 1
ATOM 811 O O . ASP A 1 108 ? -6.059 4.334 -7.733 1.00 95.38 108 ASP A O 1
ATOM 815 N N . VAL A 1 109 ? -4.611 4.605 -6.050 1.00 97.19 109 VAL A N 1
ATOM 816 C CA . VAL A 1 109 ? -5.323 3.679 -5.157 1.00 97.19 109 VAL A CA 1
ATOM 817 C C . VAL A 1 109 ? -6.736 4.190 -4.872 1.00 97.19 109 VAL A C 1
ATOM 819 O O . VAL A 1 109 ? -7.692 3.427 -4.974 1.00 97.19 109 VAL A O 1
ATOM 822 N N . GLY A 1 110 ? -6.902 5.483 -4.578 1.00 96.56 110 GLY A N 1
ATOM 823 C CA . GLY A 1 110 ? -8.221 6.053 -4.299 1.00 96.56 110 GLY A CA 1
ATOM 824 C C . GLY A 1 110 ? -9.168 5.993 -5.501 1.00 96.56 110 GLY A C 1
ATOM 825 O O . GLY A 1 110 ? -10.321 5.587 -5.365 1.00 96.56 110 GLY A O 1
ATOM 826 N N . THR A 1 111 ? -8.688 6.378 -6.683 1.00 95.31 111 THR A N 1
ATOM 827 C CA . THR A 1 111 ? -9.541 6.581 -7.867 1.00 95.31 111 THR A CA 1
ATOM 828 C C . THR A 1 111 ? -9.652 5.357 -8.773 1.00 95.31 111 THR A C 1
ATOM 830 O O . THR A 1 111 ? -10.736 5.104 -9.293 1.00 95.31 111 THR A O 1
ATOM 833 N N . LYS A 1 112 ? -8.574 4.581 -8.955 1.00 96.12 112 LYS A N 1
ATOM 834 C CA . LYS A 1 112 ? -8.542 3.404 -9.840 1.00 96.12 112 LYS A CA 1
ATOM 835 C C . LYS A 1 112 ? -8.843 2.116 -9.076 1.00 96.12 112 LYS A C 1
ATOM 837 O O . LYS A 1 112 ? -9.750 1.387 -9.463 1.00 96.12 112 LYS A O 1
ATOM 842 N N . ALA A 1 113 ? -8.124 1.853 -7.982 1.00 97.19 113 ALA A N 1
ATOM 843 C CA . ALA A 1 113 ? -8.252 0.586 -7.256 1.00 97.19 113 ALA A CA 1
ATOM 844 C C . ALA A 1 113 ? -9.517 0.530 -6.387 1.00 97.19 113 ALA A C 1
ATOM 846 O O . ALA A 1 113 ? -10.277 -0.435 -6.441 1.00 97.19 113 ALA A O 1
ATOM 847 N N . LEU A 1 114 ? -9.758 1.578 -5.596 1.00 97.69 114 LEU A N 1
ATOM 848 C CA . LEU A 1 114 ? -10.922 1.681 -4.716 1.00 97.69 114 LEU A CA 1
ATOM 849 C C . LEU A 1 114 ? -12.154 2.259 -5.423 1.00 97.69 114 LEU A C 1
ATOM 851 O O . LEU A 1 114 ? -13.247 2.173 -4.871 1.00 97.69 114 LEU A O 1
ATOM 855 N N . ALA A 1 115 ? -12.000 2.826 -6.623 1.00 97.25 115 ALA A N 1
ATOM 856 C CA . ALA A 1 115 ? -13.077 3.444 -7.401 1.00 97.25 115 ALA A CA 1
ATOM 857 C C . ALA A 1 115 ? -13.872 4.524 -6.635 1.00 97.25 115 ALA A C 1
ATOM 859 O O . ALA A 1 115 ? -15.068 4.716 -6.873 1.00 97.25 115 ALA A O 1
ATOM 860 N N . VAL A 1 116 ? -13.220 5.241 -5.710 1.00 96.62 116 VAL A N 1
ATOM 861 C CA . VAL A 1 116 ? -13.858 6.290 -4.904 1.00 96.62 116 VAL A CA 1
ATOM 862 C C . VAL A 1 116 ? -14.263 7.451 -5.806 1.00 96.62 116 VAL A C 1
ATOM 864 O O . VAL A 1 116 ? -13.419 8.067 -6.459 1.00 96.62 116 VAL A O 1
ATOM 867 N N . LYS A 1 117 ? -15.557 7.790 -5.808 1.00 95.06 117 LYS A N 1
ATOM 868 C CA . LYS A 1 117 ? -16.083 8.991 -6.481 1.00 95.06 117 LYS A CA 1
ATOM 869 C C . LYS A 1 117 ? -16.420 10.077 -5.476 1.00 95.06 117 LYS A C 1
ATOM 871 O O . LYS A 1 117 ? -16.270 11.263 -5.771 1.00 95.06 117 LYS A O 1
ATOM 876 N N . LYS A 1 118 ? -16.901 9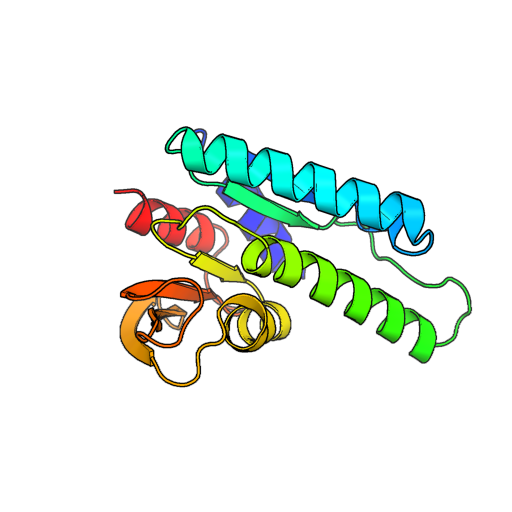.671 -4.299 1.00 93.94 118 LYS A N 1
ATOM 877 C CA . LYS A 1 118 ? -17.172 10.542 -3.156 1.00 93.94 118 LYS A CA 1
ATOM 878 C C . LYS A 1 118 ? -16.755 9.823 -1.877 1.00 93.94 118 LYS A C 1
ATOM 880 O O . LYS A 1 118 ? -16.855 8.606 -1.772 1.00 93.94 118 LYS A O 1
ATOM 885 N N . ALA A 1 119 ? -16.292 10.584 -0.897 1.00 95.12 119 ALA A N 1
ATOM 886 C CA . ALA A 1 119 ? -15.914 10.053 0.403 1.00 95.12 119 ALA A CA 1
ATOM 887 C C . ALA A 1 119 ? -16.277 11.046 1.501 1.00 95.12 119 ALA A C 1
ATOM 889 O O . ALA A 1 119 ? -16.267 12.260 1.282 1.00 95.12 119 ALA A O 1
ATOM 890 N N . ASN A 1 120 ? -16.556 10.520 2.690 1.00 97.31 120 ASN A N 1
ATOM 891 C CA . ASN A 1 120 ? -16.665 11.344 3.885 1.00 97.31 120 ASN A CA 1
ATOM 892 C C . ASN A 1 120 ? -15.269 11.539 4.470 1.00 97.31 120 ASN A C 1
ATOM 894 O O . ASN A 1 120 ? -14.534 10.571 4.660 1.00 97.31 120 ASN A O 1
ATOM 898 N N . VAL A 1 121 ? -14.899 12.777 4.784 1.00 97.44 121 VAL A N 1
ATOM 899 C CA . VAL A 1 121 ? -13.653 13.049 5.504 1.00 97.44 121 VAL A CA 1
ATOM 900 C C . VAL A 1 121 ? -13.918 12.833 6.990 1.00 97.44 121 VAL A C 1
ATOM 902 O O . VAL A 1 121 ? -14.621 13.623 7.612 1.00 97.44 121 VAL A O 1
ATOM 905 N N . LEU A 1 122 ? -13.362 11.759 7.553 1.00 97.00 122 LEU A N 1
ATOM 906 C CA . LEU A 1 122 ? -13.513 11.430 8.976 1.00 97.00 122 LEU A CA 1
ATOM 907 C C . LEU A 1 122 ? -12.639 12.312 9.878 1.00 97.00 122 LEU A C 1
ATOM 909 O O . LEU A 1 122 ? -12.850 12.377 11.084 1.00 97.00 122 LEU A O 1
ATOM 913 N N . GLY A 1 123 ? -11.646 12.980 9.291 1.00 97.62 123 GLY A N 1
ATOM 914 C CA . GLY A 1 123 ? -10.679 13.816 9.987 1.00 97.62 123 GLY A CA 1
ATOM 915 C C . GLY A 1 123 ? -9.267 13.510 9.508 1.00 97.62 123 GLY A C 1
ATOM 916 O O . GLY A 1 123 ? -9.050 13.189 8.338 1.00 97.62 123 GLY A O 1
ATOM 917 N N . GLN A 1 124 ? -8.305 13.606 10.421 1.00 97.44 124 GLN A N 1
ATOM 918 C CA . GLN A 1 124 ? -6.901 13.297 10.167 1.00 97.44 124 GLN A CA 1
ATOM 919 C C . GLN A 1 124 ? -6.364 12.349 11.242 1.00 97.44 124 GLN A C 1
ATOM 921 O O . GLN A 1 124 ? -6.628 12.554 12.425 1.00 97.44 124 GLN A O 1
ATOM 926 N N . ILE A 1 125 ? -5.609 11.326 10.836 1.00 97.00 125 ILE A N 1
ATOM 927 C CA . ILE A 1 125 ? -4.997 10.354 11.763 1.00 97.00 125 ILE A CA 1
ATOM 928 C C . ILE A 1 125 ? -3.728 10.917 12.412 1.00 97.00 125 ILE A C 1
ATOM 930 O O . ILE A 1 125 ? -3.380 10.593 13.545 1.00 97.00 125 ILE A O 1
ATOM 934 N N . LYS A 1 126 ? -3.043 11.796 11.678 1.00 96.94 126 LYS A N 1
ATOM 935 C CA . LYS A 1 126 ? -1.862 12.568 12.076 1.00 96.94 126 LYS A CA 1
ATOM 936 C C . LYS A 1 126 ? -1.915 13.924 11.356 1.00 96.94 126 LYS A C 1
ATOM 938 O O . LYS A 1 126 ? -2.615 14.021 10.345 1.00 96.94 126 LYS A O 1
ATOM 943 N N . PRO A 1 127 ? -1.200 14.964 11.825 1.00 95.25 127 PRO A N 1
ATOM 944 C CA . PRO A 1 127 ? -1.202 16.276 11.176 1.00 95.25 127 PRO A CA 1
ATOM 945 C C . PRO A 1 127 ? -0.915 16.193 9.669 1.00 95.25 127 PRO A C 1
ATOM 947 O O . PRO A 1 127 ? 0.145 15.724 9.257 1.00 95.25 127 PRO A O 1
ATOM 950 N N . GLY A 1 128 ? -1.873 16.634 8.848 1.00 94.75 128 GLY A N 1
ATOM 951 C CA . GLY A 1 128 ? -1.754 16.622 7.385 1.00 94.75 128 GLY A CA 1
ATOM 952 C C . GLY A 1 128 ? -1.976 15.256 6.721 1.00 94.75 128 GLY A C 1
ATOM 953 O O . GLY A 1 128 ? -1.682 15.113 5.535 1.00 94.75 128 GLY A O 1
ATOM 954 N N . ILE A 1 129 ? -2.484 14.260 7.456 1.00 97.50 129 ILE A N 1
ATOM 955 C CA . ILE A 1 129 ? -2.757 12.905 6.956 1.00 97.50 129 ILE A CA 1
ATOM 956 C C . ILE A 1 129 ? -4.254 12.602 7.106 1.00 97.50 129 ILE A C 1
ATOM 958 O O . ILE A 1 129 ? -4.684 12.166 8.179 1.00 97.50 129 ILE A O 1
ATOM 962 N N . PRO A 1 130 ? -5.072 12.871 6.072 1.00 97.31 130 PRO A N 1
ATOM 963 C CA . PRO A 1 130 ? -6.515 12.704 6.150 1.00 97.31 130 PRO A CA 1
ATOM 964 C C . PRO A 1 130 ? -6.939 11.232 6.123 1.00 97.31 130 PRO A C 1
ATOM 966 O O . PRO A 1 130 ? -6.288 10.381 5.510 1.00 97.31 130 PRO A O 1
ATOM 969 N N . VAL A 1 131 ? -8.087 10.968 6.746 1.00 98.25 131 VAL A N 1
ATOM 970 C CA . VAL A 1 131 ? -8.795 9.686 6.685 1.00 98.25 131 VAL A CA 1
ATOM 971 C C . VAL A 1 131 ? -10.116 9.895 5.964 1.00 98.25 131 VAL A C 1
ATOM 973 O O . VAL A 1 131 ? -10.936 10.730 6.355 1.00 98.25 131 VAL A O 1
ATOM 976 N N . TRP A 1 132 ? -10.316 9.135 4.899 1.00 98.00 132 TRP A N 1
ATOM 977 C CA . TRP A 1 132 ? -11.568 9.061 4.165 1.00 98.00 132 TRP A CA 1
ATOM 978 C C . TRP A 1 132 ? -12.336 7.816 4.584 1.00 98.00 132 TRP A C 1
ATOM 980 O O . TRP A 1 132 ? -11.743 6.776 4.832 1.00 98.00 132 TRP A O 1
ATOM 990 N N . GLN A 1 133 ? -13.656 7.906 4.624 1.00 98.19 133 GLN A N 1
ATOM 991 C CA . GLN A 1 133 ? -14.526 6.742 4.567 1.00 98.19 133 GLN A CA 1
ATOM 992 C C . GLN A 1 133 ? -15.032 6.610 3.138 1.00 98.19 133 GLN A C 1
ATOM 994 O O . GLN A 1 133 ? -15.652 7.539 2.606 1.00 98.19 133 GLN A O 1
ATOM 999 N N . THR A 1 134 ? -14.743 5.475 2.516 1.00 97.75 134 THR A N 1
ATOM 1000 C CA . THR A 1 134 ? -15.174 5.188 1.150 1.00 97.75 134 THR A CA 1
ATOM 1001 C C . THR A 1 134 ? -16.699 5.049 1.052 1.00 97.75 134 THR A C 1
ATOM 1003 O O . THR A 1 134 ? -17.372 4.572 1.972 1.00 97.75 134 THR A O 1
ATOM 1006 N N . GLY A 1 135 ? -17.263 5.490 -0.074 1.00 96.38 135 GLY A N 1
ATOM 1007 C CA . GLY A 1 135 ? -18.698 5.410 -0.336 1.00 96.38 135 GLY A CA 1
ATOM 1008 C C . GLY A 1 135 ? -19.173 4.014 -0.757 1.00 96.38 135 GLY A C 1
ATOM 1009 O O . GLY A 1 135 ? -18.376 3.109 -1.017 1.00 96.38 135 GLY A O 1
ATOM 1010 N N . ALA A 1 136 ? -20.494 3.838 -0.838 1.00 95.69 136 ALA A N 1
ATOM 1011 C CA . ALA A 1 136 ? -21.127 2.574 -1.230 1.00 95.69 136 ALA A CA 1
ATOM 1012 C C . ALA A 1 136 ? -20.789 2.128 -2.665 1.00 95.69 136 ALA A C 1
ATOM 1014 O O . ALA A 1 136 ? -20.949 0.959 -2.998 1.00 95.69 136 ALA A O 1
ATOM 1015 N N . GLU A 1 137 ? -20.327 3.048 -3.514 1.00 94.81 137 GLU A N 1
ATOM 1016 C CA . GLU A 1 137 ? -19.897 2.779 -4.886 1.00 94.81 137 GLU A CA 1
ATOM 1017 C C . GLU A 1 137 ? -18.481 2.204 -4.996 1.00 94.81 137 GLU A C 1
ATOM 1019 O O . GLU A 1 137 ? -18.085 1.759 -6.073 1.00 94.81 137 GLU A O 1
ATOM 1024 N N . SER A 1 138 ? -17.703 2.291 -3.918 1.00 97.31 138 SER A N 1
ATOM 1025 C CA . SER A 1 138 ? -16.294 1.910 -3.916 1.00 97.31 138 SER A CA 1
ATOM 1026 C C . SER A 1 138 ? -16.108 0.392 -3.879 1.00 97.31 138 SER A C 1
ATOM 1028 O O . SER A 1 138 ? -17.005 -0.358 -3.493 1.00 97.31 138 SER A O 1
ATOM 1030 N N . LYS A 1 139 ? -14.900 -0.065 -4.226 1.00 96.94 139 LYS A N 1
ATOM 1031 C CA . LYS A 1 139 ? -14.509 -1.480 -4.134 1.00 96.94 139 LYS A CA 1
ATOM 1032 C C . LYS A 1 139 ? -14.689 -2.040 -2.717 1.00 96.94 139 LYS A C 1
ATOM 1034 O O . LYS A 1 139 ? -15.101 -3.187 -2.566 1.00 96.94 139 LYS A O 1
ATOM 1039 N N . PHE A 1 140 ? -14.385 -1.234 -1.700 1.00 97.31 140 PHE A N 1
ATOM 1040 C CA . PHE A 1 140 ? -14.528 -1.588 -0.288 1.00 97.31 140 PHE A CA 1
ATOM 1041 C C . PHE A 1 140 ? -15.404 -0.544 0.410 1.00 97.31 140 PHE A C 1
ATOM 1043 O O . PHE A 1 140 ? -14.868 0.454 0.889 1.00 97.31 140 PHE A O 1
ATOM 1050 N N . PRO A 1 141 ? -16.738 -0.707 0.427 1.00 96.62 141 PRO A N 1
ATOM 1051 C CA . PRO A 1 141 ? -17.647 0.259 1.038 1.00 96.62 141 PRO A CA 1
ATOM 1052 C C . PRO A 1 141 ? -17.406 0.478 2.531 1.00 96.62 141 PRO A C 1
ATOM 1054 O O . PRO A 1 141 ? -17.201 -0.476 3.275 1.00 96.62 141 PRO A O 1
ATOM 1057 N N . LEU A 1 142 ? -17.529 1.734 2.977 1.00 96.38 142 LEU A N 1
ATOM 1058 C CA . LEU A 1 142 ? -17.406 2.156 4.381 1.00 96.38 142 LEU A CA 1
ATOM 1059 C C . LEU A 1 142 ? -16.029 1.896 5.017 1.00 96.38 142 LEU A C 1
ATOM 1061 O O . LEU A 1 142 ? -15.862 2.107 6.221 1.00 96.38 142 LEU A O 1
ATOM 1065 N N . THR A 1 143 ? -15.039 1.499 4.220 1.00 97.69 143 THR A N 1
ATOM 1066 C CA . THR A 1 143 ? -13.679 1.211 4.666 1.00 97.69 143 THR A CA 1
ATOM 1067 C C . THR A 1 143 ? -12.888 2.512 4.859 1.00 97.69 143 THR A C 1
ATOM 1069 O O . THR A 1 143 ? -12.880 3.377 3.976 1.00 97.69 143 THR A O 1
ATOM 1072 N N . PRO A 1 144 ? -12.190 2.681 5.996 1.00 98.06 144 PRO A N 1
ATOM 1073 C CA . PRO A 1 144 ? -11.229 3.755 6.190 1.00 98.06 144 PRO A CA 1
ATOM 1074 C C . PRO A 1 144 ? -10.090 3.691 5.167 1.00 98.06 144 PRO A C 1
ATOM 1076 O O . PRO A 1 144 ? -9.391 2.686 5.047 1.00 98.06 144 PRO A O 1
ATOM 1079 N N . TYR A 1 145 ? -9.873 4.795 4.465 1.00 98.44 145 TYR A N 1
ATOM 1080 C CA . TYR A 1 145 ? -8.782 4.993 3.529 1.00 98.44 145 TYR A CA 1
ATOM 1081 C C . TYR A 1 145 ? -7.918 6.180 3.962 1.00 98.44 145 TYR A C 1
ATOM 1083 O O . TYR A 1 145 ? -8.364 7.328 3.971 1.00 98.44 145 TYR A O 1
ATOM 1091 N N . VAL A 1 146 ? -6.669 5.905 4.330 1.00 98.31 146 VAL A N 1
ATOM 1092 C CA . VAL A 1 146 ? -5.681 6.912 4.714 1.00 98.31 146 VAL A CA 1
ATOM 1093 C C . VAL A 1 146 ? -4.855 7.312 3.502 1.00 98.31 146 VAL A C 1
ATOM 1095 O O . VAL A 1 146 ? -4.150 6.493 2.908 1.00 98.31 146 VAL A O 1
ATOM 1098 N N . ILE A 1 147 ? -4.897 8.602 3.184 1.00 97.44 147 ILE A N 1
ATOM 1099 C CA . ILE A 1 147 ? -4.096 9.207 2.120 1.00 97.44 147 ILE A CA 1
ATOM 1100 C C . ILE A 1 147 ? -2.855 9.799 2.774 1.00 97.44 147 ILE A C 1
ATOM 1102 O O . ILE A 1 147 ? -2.916 10.870 3.374 1.00 97.44 147 ILE A O 1
ATOM 1106 N N . PHE A 1 148 ? -1.728 9.096 2.690 1.00 96.94 148 PHE A N 1
ATOM 1107 C CA . PHE A 1 148 ? -0.486 9.483 3.349 1.00 96.94 148 PHE A CA 1
ATOM 1108 C C . PHE A 1 148 ? 0.433 10.231 2.366 1.00 96.94 148 PHE A C 1
ATOM 1110 O O . PHE A 1 148 ? 1.058 9.610 1.498 1.00 96.94 148 PHE A O 1
ATOM 1117 N N . PRO A 1 149 ? 0.622 11.559 2.496 1.00 92.81 149 PRO A N 1
ATOM 1118 C CA . PRO A 1 149 ? 1.471 12.299 1.566 1.00 92.81 149 PRO A CA 1
ATOM 1119 C C . PRO A 1 149 ? 2.944 11.857 1.619 1.00 92.81 149 PRO A C 1
ATOM 1121 O O . PRO A 1 149 ? 3.488 11.479 2.659 1.00 92.81 149 PRO A O 1
ATOM 1124 N N . GLY A 1 150 ? 3.638 11.915 0.482 1.00 87.31 150 GLY A N 1
ATOM 1125 C CA . GLY A 1 150 ? 5.007 11.388 0.361 1.00 87.31 150 GLY A CA 1
ATOM 1126 C C . GLY A 1 150 ? 6.063 12.104 1.220 1.00 87.31 150 GLY A C 1
ATOM 1127 O O . GLY A 1 150 ? 7.100 11.515 1.521 1.00 87.31 150 GLY A O 1
ATOM 1128 N N . ASN A 1 151 ? 5.805 13.352 1.619 1.00 86.81 151 ASN A N 1
ATOM 1129 C CA . ASN A 1 151 ? 6.729 14.238 2.337 1.00 86.81 151 ASN A CA 1
ATOM 1130 C C . ASN A 1 151 ? 6.287 14.591 3.775 1.00 86.81 151 ASN A C 1
ATOM 1132 O O . ASN A 1 151 ? 7.031 15.270 4.485 1.00 86.81 151 ASN A O 1
ATOM 1136 N N . VAL A 1 152 ? 5.120 14.123 4.222 1.00 90.62 152 VAL A N 1
ATOM 1137 C CA . VAL A 1 152 ? 4.522 14.469 5.526 1.00 90.62 152 VAL A CA 1
ATOM 1138 C C . VAL A 1 152 ? 4.927 13.475 6.626 1.00 90.62 152 VAL A C 1
ATOM 1140 O O . VAL A 1 152 ? 5.261 12.319 6.350 1.00 90.62 152 VAL A O 1
ATOM 1143 N N . GLY A 1 153 ? 4.902 13.941 7.878 1.00 92.31 153 GLY A N 1
ATOM 1144 C CA . GLY A 1 153 ? 5.160 13.148 9.084 1.00 92.31 153 GLY A CA 1
ATOM 1145 C C . GLY A 1 153 ? 6.639 12.991 9.431 1.00 92.31 153 GLY A C 1
ATOM 1146 O O . GLY A 1 153 ? 7.508 13.375 8.658 1.00 92.31 153 GLY A O 1
ATOM 1147 N N . GLU A 1 154 ? 6.913 12.395 10.580 1.00 95.50 154 GLU A N 1
ATOM 1148 C CA . GLU A 1 154 ? 8.237 11.968 11.037 1.00 95.50 154 GLU A CA 1
ATOM 1149 C C . GLU A 1 154 ? 8.506 10.510 10.643 1.00 95.50 154 GLU A C 1
ATOM 1151 O O . GLU A 1 154 ? 7.624 9.816 10.125 1.00 95.50 154 GLU A O 1
ATOM 1156 N N . THR A 1 155 ? 9.718 10.019 10.904 1.00 95.50 155 THR A N 1
ATOM 1157 C CA . THR A 1 155 ? 10.139 8.639 10.607 1.00 95.50 155 THR A CA 1
ATOM 1158 C C . THR A 1 155 ? 9.177 7.583 11.162 1.00 95.50 155 THR A C 1
ATOM 1160 O O . THR A 1 155 ? 8.875 6.614 10.480 1.00 95.50 155 THR A O 1
ATOM 1163 N N . THR A 1 156 ? 8.600 7.784 12.346 1.00 96.69 156 THR A N 1
ATOM 1164 C CA . THR A 1 156 ? 7.678 6.818 12.973 1.00 96.69 156 THR A CA 1
ATOM 1165 C C . THR A 1 156 ? 6.213 7.003 12.579 1.00 96.69 156 THR A C 1
ATOM 1167 O O . THR A 1 156 ? 5.386 6.143 12.871 1.00 96.69 156 THR A O 1
ATOM 1170 N N . THR A 1 157 ? 5.851 8.092 11.894 1.00 97.06 157 THR A N 1
ATOM 1171 C CA . THR A 1 157 ? 4.441 8.472 11.695 1.00 97.06 157 THR A CA 1
ATOM 1172 C C . THR A 1 157 ? 3.640 7.442 10.900 1.00 97.06 157 THR A C 1
ATOM 1174 O O . THR A 1 157 ? 2.455 7.266 11.169 1.00 97.06 157 THR A O 1
ATOM 1177 N N . LEU A 1 158 ? 4.264 6.740 9.947 1.00 97.12 158 LEU A N 1
ATOM 1178 C CA . LEU A 1 158 ? 3.599 5.652 9.221 1.0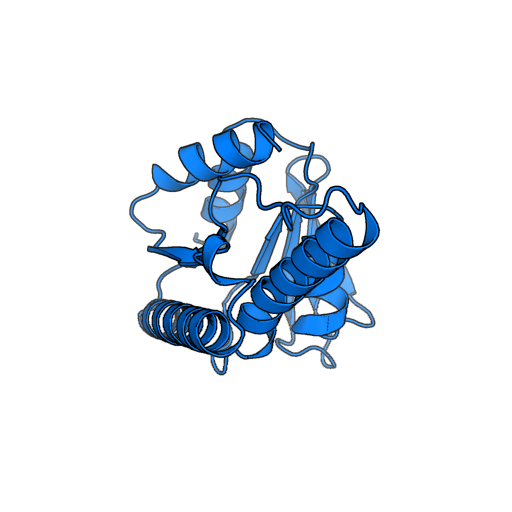0 97.12 158 LEU A CA 1
ATOM 1179 C C . LEU A 1 158 ? 3.272 4.473 10.142 1.00 97.12 158 LEU A C 1
ATOM 1181 O O . LEU A 1 158 ? 2.154 3.965 10.090 1.00 97.12 158 LEU A O 1
ATOM 1185 N N . ARG A 1 159 ? 4.215 4.088 11.009 1.00 97.31 159 ARG A N 1
ATOM 1186 C CA . ARG A 1 159 ? 4.007 3.040 12.011 1.00 97.31 159 ARG A CA 1
ATOM 1187 C C . ARG A 1 159 ? 2.885 3.405 12.969 1.00 97.31 159 ARG A C 1
ATOM 1189 O O . ARG A 1 159 ? 1.938 2.646 13.109 1.00 97.31 159 ARG A O 1
ATOM 1196 N N . GLU A 1 160 ? 2.953 4.596 13.551 1.00 97.44 160 GLU A N 1
ATOM 1197 C CA . GLU A 1 160 ? 1.945 5.064 14.504 1.00 97.44 160 GLU A CA 1
ATOM 1198 C C . GLU A 1 160 ? 0.546 5.141 13.873 1.00 97.44 160 GLU A C 1
ATOM 1200 O O . GLU A 1 160 ? -0.446 4.838 14.527 1.00 97.44 160 GLU A O 1
ATOM 1205 N N . ALA A 1 161 ? 0.445 5.552 12.603 1.00 97.38 161 ALA A N 1
ATOM 1206 C CA . ALA A 1 161 ? -0.826 5.577 11.884 1.00 97.38 161 ALA A CA 1
ATOM 1207 C C . ALA A 1 161 ? -1.384 4.163 11.650 1.00 97.38 161 ALA A C 1
ATOM 1209 O O . ALA A 1 161 ? -2.582 3.950 11.815 1.00 97.38 161 ALA A O 1
ATOM 1210 N N . ALA A 1 162 ? -0.530 3.197 11.297 1.00 97.50 162 ALA A N 1
ATOM 1211 C CA . ALA A 1 162 ? -0.941 1.801 11.167 1.00 97.50 162 ALA A CA 1
ATOM 1212 C C . ALA A 1 162 ? -1.400 1.222 12.515 1.00 97.50 162 ALA A C 1
ATOM 1214 O O . ALA A 1 162 ? -2.457 0.606 12.583 1.00 97.50 162 ALA A O 1
ATOM 1215 N N . GLU A 1 163 ? -0.664 1.486 13.595 1.00 96.69 163 GLU A N 1
ATOM 1216 C CA . GLU A 1 163 ? -0.986 1.014 14.948 1.00 96.69 163 GLU A CA 1
ATOM 1217 C C . GLU A 1 163 ? -2.341 1.523 15.448 1.00 96.69 163 GLU A C 1
ATOM 1219 O O . GLU A 1 163 ? -3.098 0.753 16.030 1.00 96.69 163 GLU A O 1
ATOM 1224 N N . VAL A 1 164 ? -2.688 2.784 15.163 1.00 96.44 164 VAL A N 1
ATOM 1225 C CA . VAL A 1 164 ? -4.006 3.351 15.503 1.00 96.44 164 VAL A CA 1
ATOM 1226 C C . VAL A 1 164 ? -5.155 2.606 14.816 1.00 96.44 164 VAL A C 1
ATOM 1228 O O . VAL A 1 164 ? -6.228 2.497 15.397 1.00 96.44 164 VAL A O 1
ATOM 1231 N N . LEU A 1 165 ? -4.954 2.104 13.596 1.00 95.50 165 LEU A N 1
ATOM 1232 C CA . LEU A 1 165 ? -5.985 1.383 12.835 1.00 95.50 165 LEU A CA 1
ATOM 1233 C C . LEU A 1 165 ? -6.024 -0.122 13.136 1.00 95.50 165 LEU A C 1
ATOM 1235 O O . LEU A 1 165 ? -6.970 -0.800 12.741 1.00 95.50 165 LEU A O 1
ATOM 1239 N N . MET A 1 166 ? -4.979 -0.643 13.778 1.00 94.69 166 MET A N 1
ATOM 1240 C CA . MET A 1 166 ? -4.865 -2.044 14.192 1.00 94.69 166 MET A CA 1
ATOM 1241 C C . MET A 1 166 ? -5.426 -2.305 15.596 1.00 94.69 166 MET A C 1
ATOM 1243 O O . MET A 1 166 ? -5.582 -3.471 15.958 1.00 94.69 166 MET A O 1
ATOM 1247 N N . ALA A 1 167 ? -5.659 -1.246 16.378 1.00 83.38 167 ALA A N 1
ATOM 1248 C CA . ALA A 1 167 ? -6.218 -1.290 17.729 1.00 83.38 167 ALA A CA 1
ATOM 1249 C C . ALA A 1 167 ? -7.744 -1.454 17.713 1.00 83.38 167 ALA A C 1
ATOM 1251 O O . ALA A 1 167 ? -8.245 -2.198 18.586 1.00 83.38 167 ALA A O 1
#

Sequence (167 aa):
TEKTSQQVDALKENPNIVFVELDATLVADEAAFAQEVNRCLELEEAAIRAGKTVCVYTTRKLITADTGDKEDDLRLSVRISDAVQSLVGRLSVVPSFVIAKGGITSSDVGTKALAVKKANVLGQIKPGIPVWQTGAESKFPLTPYVIFPGNVGETTTLREAAEVLMA

Radius of gyration: 15.67 Å; Cα contacts (8 Å, |Δi|>4): 267; chains: 1; bounding box: 40×32×41 Å

Solvent-accessible surface area (backbone atoms only — not comparable to full-atom values): 9341 Å² total; per-residue (Å²): 108,71,65,49,49,47,17,50,57,48,34,67,73,42,86,72,49,47,79,41,74,40,70,57,84,35,63,86,42,65,69,60,27,52,50,48,51,49,52,44,42,55,52,47,51,55,38,44,77,71,74,36,50,68,47,77,44,64,55,87,68,89,79,68,67,84,74,88,49,69,66,52,31,48,51,52,52,49,54,52,53,54,50,59,26,42,43,67,44,64,53,89,69,82,65,85,55,47,78,31,68,23,65,65,53,26,47,43,31,40,48,65,27,31,42,45,86,55,62,49,76,79,48,60,81,47,88,88,23,42,28,30,29,32,28,85,80,19,73,50,52,67,25,41,36,33,46,33,50,57,83,63,69,60,52,54,43,57,31,55,50,50,52,67,75,72,108

Secondary structure (DSSP, 8-state):
-HHHHHHHHHHHT-TTEEEEEE-GGGGGSHHHHHHHHHHHHHHHHHHHHTT-EEEEEE-SSPP--SSS-HHHHHHHHHHHHHHHHHHHHH-SS--S-EEEESHHHHHHIIIIIS--S-EEEEEEEETTEEEEEEPTTSSSTT-EEEEE-TT-S-TTHHHHHHHHHH-

Mean predicted aligned error: 3.37 Å

InterPro domains:
  IPR031475 Four-carbon acid sugar kinase, nucleotide binding domain [PF17042] (2-158)
  IPR042213 Four-carbon acid sugar kinase, nucleotide binding domain superfamily [G3DSA:3.40.980.20] (1-166)

pLDDT: mean 94.25, std 5.11, range [75.25, 98.62]

Nearest PDB structures (foldseek):
  3dqq-assembly2_B  TM=7.159E-01  e=7.424E-06  Salmonella enterica subsp. enterica serovar Typhimurium
  3dqq-assembly1_A-2  TM=6.867E-01  e=2.242E-04  Salmonella enterica subsp. enterica serovar Typhimurium
  7b6h-assembly1_A  TM=4.973E-01  e=1.942E+00  Drosophila melanogaster